Protein 9ANT (pdb70)

Solvent-accessible surface area: 9573 Å² total; per-residue (Å²): 271,102,111,61,76,209,139,19,54,85,61,0,61,111,21,12,146,160,60,96,145,39,88,163,194,84,58,52,90,10,3,134,76,11,98,12,82,54,171,39,0,107,54,33,2,77,92,40,50,96,116,93,123,160,100,146,280,103,118,64,75,220,133,15,53,118,50,0,60,127,23,12,149,152,61,97,155,42,87,155,197,79,56,63,87,10,4,147,75,12,98,12,78,41,160,43,0,93,52,34,3,80,96,39,50,101,107,95,125,175,120,137

Nearest PDB structures (foldseek):
  9ant-assembly1_A  TM=1.018E+00  e=3.081E-08  Drosophila melanogaster
  4xic-assembly2_D  TM=1.006E+00  e=1.656E-07  Drosophila melanogaster
  1p7j-assembly1_A  TM=9.757E-01  e=1.478E-04  Drosophila melanogaster
  5flv-assembly1_A  TM=9.780E-01  e=4.055E-04  Mus musculus
  2d5v-assembly2_B  TM=9.820E-01  e=1.754E-02  Rattus norvegicus

Radius of gyration: 37.82 Å; Cα contacts (8 Å, |Δi|>4): 40; chains: 2; bounding box: 28×27×88 Å

B-factor: mean 49.62, std 15.99, range [14.93, 100.72]

Foldseek 3Di:
DDDADPVLVVVLVVVCVPPLDDDPVRLVVSCVVRVHHSVVSVVVSVVVVVCVVVVD/DDDADPVLVVVLVVVCVPPLDDDLVVLVVSCVVRVHDSVVSNVVSVVVVVVVVVVD

Sequence (112 aa):
RQTYTRYQTLELEKEFHFNRYLTRRRRIEIAHALSLTERQIKIWFQNRRMKWKKENRQTYTRYQTLELEKEFHFNRYLTRRRRIEIAHALSLTERQIKIWFQQNRRMKWKKEN

Secondary structure (DSSP, 8-state):
-PPPPHHHHHHHHHHHTT-SS--HHHHHHHHHHHT--HHHHHHHHHHHHHHHHH--/-PPPPHHHHHHHHHHHHH-SS--HHHHHHHHHHHT--HHHHHHHHHHHHHHHHHT-

Structure (mmCIF, N/CA/C/O backbone):
data_9ANT
#
_entry.id   9ANT
#
_cell.length_a   61.050
_cell.length_b   77.750
_cell.length_c   94.420
_cell.angle_alpha   90.00
_cell.angle_beta   90.00
_cell.angle_gamma   90.00
#
_symmetry.space_group_name_H-M   'P 2 2 21'
#
loop_
_entity.id
_entity.type
_entity.pdbx_description
1 polymer "DNA (5'-D(*AP*GP*AP*AP*AP*GP*CP*CP*AP*TP*TP*AP*GP*AP*G)-3')"
2 polymer "DNA (5'-D(*TP*CP*TP*CP*TP*AP*AP*TP*GP*GP*CP*TP*TP*TP*C)-3')"
3 polymer 'ANTENNAPEDIA HOMEODOMAIN'
4 non-polymer 'NICKEL (II) ION'
5 water water
#
loop_
_atom_site.group_PDB
_atom_site.id
_atom_site.type_symbol
_atom_site.label_atom_id
_atom_site.label_alt_id
_atom_site.label_comp_id
_atom_site.label_asym_id
_atom_site.label_entity_id
_atom_site.label_seq_id
_atom_site.pdbx_PDB_ins_code
_atom_site.Cartn_x
_atom_site.Cartn_y
_atom_site.Cartn_z
_atom_site.occupancy
_atom_site.B_iso_or_equiv
_atom_site.auth_seq_id
_atom_site.auth_comp_id
_atom_site.auth_asym_id
_atom_site.auth_atom_id
_atom_site.pdbx_PDB_model_num
ATOM 1219 N N . ARG E 3 7 ? 2.615 22.084 86.213 1.00 48.38 5 ARG A N 1
ATOM 1220 C CA . ARG E 3 7 ? 3.627 22.623 87.122 1.00 50.59 5 ARG A CA 1
ATOM 1221 C C . ARG E 3 7 ? 3.146 22.769 88.558 1.00 51.43 5 ARG A C 1
ATOM 1222 O O . ARG E 3 7 ? 2.119 23.381 88.812 1.00 54.04 5 ARG A O 1
ATOM 1230 N N . GLN E 3 8 ? 3.954 22.296 89.498 1.00 53.68 6 GLN A N 1
ATOM 1231 C CA . GLN E 3 8 ? 3.624 22.393 90.910 1.00 54.41 6 GLN A CA 1
ATOM 1232 C C . GLN E 3 8 ? 4.415 23.515 91.593 1.00 54.67 6 GLN A C 1
ATOM 1233 O O . GLN E 3 8 ? 5.619 23.657 91.374 1.00 56.26 6 GLN A O 1
ATOM 1239 N N . THR E 3 9 ? 3.721 24.333 92.385 1.00 52.61 7 THR A N 1
ATOM 1240 C CA . THR E 3 9 ? 4.368 25.421 93.120 1.00 49.72 7 THR A CA 1
ATOM 1241 C C . THR E 3 9 ? 4.756 24.882 94.498 1.00 46.61 7 THR A C 1
ATOM 1242 O O . THR E 3 9 ? 3.945 24.256 95.188 1.00 46.98 7 THR A O 1
ATOM 1246 N N . TYR E 3 10 ? 6.012 25.073 94.882 1.00 42.99 8 TYR A N 1
ATOM 1247 C CA . TYR E 3 10 ? 6.467 24.567 96.167 1.00 40.04 8 TYR A CA 1
ATOM 1248 C C . TYR E 3 10 ? 6.149 25.512 97.294 1.00 38.22 8 TYR A C 1
ATOM 1249 O O . TYR E 3 10 ? 6.337 26.725 97.174 1.00 42.70 8 TYR A O 1
ATOM 1258 N N . THR E 3 11 ? 5.701 24.947 98.408 1.00 35.05 9 THR A N 1
ATOM 1259 C CA . THR E 3 11 ? 5.338 25.748 99.562 1.00 34.89 9 THR A CA 1
ATOM 1260 C C . THR E 3 11 ? 6.548 26.372 100.208 1.00 34.41 9 THR A C 1
ATOM 1261 O O . THR E 3 11 ? 7.681 25.956 99.960 1.00 40.75 9 THR A O 1
ATOM 1265 N N . ARG E 3 12 ? 6.310 27.410 100.998 1.00 32.59 10 ARG A N 1
ATOM 1266 C CA . ARG E 3 12 ? 7.380 28.101 101.703 1.00 34.79 10 ARG A CA 1
ATOM 1267 C C . ARG E 3 12 ? 8.152 27.113 102.589 1.00 33.28 10 ARG A C 1
ATOM 1268 O O . ARG E 3 12 ? 9.373 27.217 102.749 1.00 34.61 10 ARG A O 1
ATOM 1276 N N . TYR E 3 13 ? 7.432 26.127 103.116 1.00 32.49 11 TYR A N 1
ATOM 1277 C CA . TYR E 3 13 ? 8.016 25.107 103.970 1.00 35.14 11 TYR A CA 1
ATOM 1278 C C . TYR E 3 13 ? 8.921 24.161 103.181 1.00 37.67 11 TYR A C 1
ATOM 1279 O O . TYR E 3 13 ? 10.049 23.881 103.588 1.00 39.10 11 TYR A O 1
ATOM 1288 N N . GLN E 3 14 ? 8.391 23.649 102.073 1.00 35.84 12 GLN A N 1
ATOM 1289 C CA . GLN E 3 14 ? 9.135 22.746 101.205 1.00 32.68 12 GLN A CA 1
ATOM 1290 C C . GLN E 3 14 ? 10.418 23.423 100.756 1.00 29.89 12 GLN A C 1
ATOM 1291 O O . GLN E 3 14 ? 11.491 22.879 1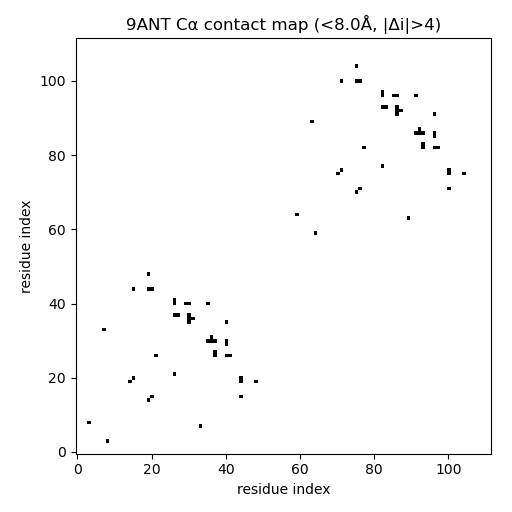00.909 1.00 34.58 12 GLN A O 1
ATOM 1297 N N . THR E 3 15 ? 10.306 24.641 100.254 1.00 31.11 13 THR A N 1
ATOM 1298 C CA . THR E 3 15 ? 11.481 25.387 99.816 1.00 30.99 13 THR A CA 1
ATOM 1299 C C . THR E 3 15 ? 12.512 25.663 100.919 1.00 32.37 13 THR A C 1
ATOM 1300 O O . THR E 3 15 ? 13.719 25.638 100.678 1.00 33.70 13 THR A O 1
ATOM 1304 N N . LEU E 3 16 ? 12.045 25.934 102.129 1.00 35.35 14 LEU A N 1
ATOM 1305 C CA . LEU E 3 16 ? 12.959 26.200 103.228 1.00 35.07 14 LEU A CA 1
ATOM 1306 C C . LEU E 3 16 ? 13.723 24.956 103.627 1.00 33.59 14 LEU A C 1
ATOM 1307 O O . LEU E 3 16 ? 14.923 25.010 103.859 1.00 38.16 14 LEU A O 1
ATOM 1312 N N . GLU E 3 17 ? 13.011 23.845 103.754 1.00 29.97 15 GLU A N 1
ATOM 1313 C CA . GLU E 3 17 ? 13.633 22.597 104.136 1.00 32.55 15 GLU A CA 1
ATOM 1314 C C . GLU E 3 17 ? 14.712 22.234 103.117 1.00 34.19 15 GLU A C 1
ATOM 1315 O O . GLU E 3 17 ? 15.821 21.845 103.486 1.00 32.96 15 GLU A O 1
ATOM 1321 N N . LEU E 3 18 ? 14.400 22.435 101.840 1.00 32.87 16 LEU A N 1
ATOM 1322 C CA . LEU E 3 18 ? 15.337 22.145 100.782 1.00 29.29 16 LEU A CA 1
ATOM 1323 C C . LEU E 3 18 ? 16.501 23.102 100.831 1.00 31.34 16 LEU A C 1
ATOM 1324 O O . LEU E 3 18 ? 17.645 22.680 100.682 1.00 35.02 16 LEU A O 1
ATOM 1329 N N . GLU E 3 19 ? 16.241 24.380 101.060 1.00 30.97 17 GLU A N 1
ATOM 1330 C CA . GLU E 3 19 ? 17.370 25.304 101.102 1.00 34.02 17 GLU A CA 1
ATOM 1331 C C . GLU E 3 19 ? 18.265 25.092 102.332 1.00 34.36 17 GLU A C 1
ATOM 1332 O O . GLU E 3 19 ? 19.484 25.321 102.284 1.00 38.19 17 GLU A O 1
ATOM 1338 N N . LYS E 3 20 ? 17.672 24.611 103.420 1.00 33.22 18 LYS A N 1
ATOM 1339 C CA . LYS E 3 20 ? 18.426 24.347 104.621 1.00 34.13 18 LYS A CA 1
ATOM 1340 C C . LYS E 3 20 ? 19.338 23.148 104.388 1.00 36.56 18 LYS A C 1
ATOM 1341 O O . LYS E 3 20 ? 20.472 23.115 104.877 1.00 37.76 18 LYS A O 1
ATOM 1347 N N . GLU E 3 21 ? 18.844 22.171 103.630 1.00 33.44 19 GLU A N 1
ATOM 1348 C CA . GLU E 3 21 ? 19.627 20.983 103.303 1.00 35.01 19 GLU A CA 1
ATOM 1349 C C . GLU E 3 21 ? 20.787 21.344 102.361 1.00 35.89 19 GLU A C 1
ATOM 1350 O O . GLU E 3 21 ? 21.906 20.872 102.519 1.00 37.25 19 GLU A O 1
ATOM 1356 N N . PHE E 3 22 ? 20.501 22.182 101.376 1.00 34.02 20 PHE A N 1
ATOM 1357 C CA . PHE E 3 22 ? 21.507 22.623 100.421 1.00 35.12 20 PHE A CA 1
ATOM 1358 C C . PHE E 3 22 ? 22.665 23.351 101.117 1.00 38.91 20 PHE A C 1
ATOM 1359 O O . PHE E 3 22 ? 23.776 23.400 100.607 1.00 44.41 20 PHE A O 1
ATOM 1367 N N . HIS E 3 23 ? 22.381 23.931 102.278 1.00 42.54 21 HIS A N 1
ATOM 1368 C CA . HIS E 3 23 ? 23.382 24.647 103.063 1.00 37.51 21 HIS A CA 1
ATOM 1369 C C . HIS E 3 23 ? 24.477 23.673 103.510 1.00 38.51 21 HIS A C 1
ATOM 1370 O O . HIS E 3 23 ? 25.606 24.073 103.764 1.00 39.05 21 HIS A O 1
ATOM 1377 N N . PHE E 3 24 ? 24.123 22.394 103.601 1.00 40.11 22 PHE A N 1
ATOM 1378 C CA . PHE E 3 24 ? 25.056 21.359 104.022 1.00 42.45 22 PHE A CA 1
ATOM 1379 C C . PHE E 3 24 ? 25.640 20.526 102.870 1.00 45.91 22 PHE A C 1
ATOM 1380 O O . PHE E 3 24 ? 26.860 20.407 102.759 1.00 49.06 22 PHE A O 1
ATOM 1388 N N . ASN E 3 25 ? 24.785 19.919 102.051 1.00 50.07 23 ASN A N 1
ATOM 1389 C CA . ASN E 3 25 ? 25.235 19.115 100.906 1.00 49.66 23 ASN A CA 1
ATOM 1390 C C . ASN E 3 25 ? 24.630 19.661 99.628 1.00 47.49 23 ASN A C 1
ATOM 1391 O O . ASN E 3 25 ? 23.403 19.716 99.493 1.00 45.36 23 ASN A O 1
ATOM 1396 N N . ARG E 3 26 ? 25.478 20.043 98.676 1.00 44.90 24 ARG A N 1
ATOM 1397 C CA . ARG E 3 26 ? 24.994 20.533 97.394 1.00 42.06 24 ARG A CA 1
ATOM 1398 C C . ARG E 3 26 ? 24.659 19.349 96.497 1.00 40.19 24 ARG A C 1
ATOM 1399 O O . ARG E 3 26 ? 24.097 19.511 95.412 1.00 40.50 24 ARG A O 1
ATOM 1407 N N . TYR E 3 27 ? 25.023 18.157 96.969 1.00 39.52 25 TYR A N 1
ATOM 1408 C CA . TYR E 3 27 ? 24.744 16.900 96.284 1.00 39.84 25 TYR A CA 1
ATOM 1409 C C . TYR E 3 27 ? 24.124 15.988 97.304 1.00 40.27 25 TYR A C 1
ATOM 1410 O O . TYR E 3 27 ? 24.531 15.970 98.457 1.00 43.42 25 TYR A O 1
ATOM 1419 N N . LEU E 3 28 ? 23.124 15.238 96.874 1.00 43.15 26 LEU A N 1
ATOM 1420 C CA . LEU E 3 28 ? 22.435 14.320 97.763 1.00 46.09 26 LEU A CA 1
ATOM 1421 C C . LEU E 3 28 ? 22.792 12.859 97.517 1.00 47.73 26 LEU A C 1
ATOM 1422 O O . LEU E 3 28 ? 23.294 12.485 96.452 1.00 52.00 26 LEU A O 1
ATOM 1427 N N . THR E 3 29 ? 22.563 12.037 98.529 1.00 45.37 27 THR A N 1
ATOM 1428 C CA . THR E 3 29 ? 22.812 10.623 98.392 1.00 44.35 27 THR A CA 1
ATOM 1429 C C . THR E 3 29 ? 21.476 10.039 98.038 1.00 45.68 27 THR A C 1
ATOM 1430 O O . THR E 3 29 ? 20.452 10.716 98.156 1.00 49.00 27 THR A O 1
ATOM 1434 N N . ARG E 3 30 ? 21.478 8.819 97.530 1.00 47.45 28 ARG A N 1
ATOM 1435 C CA . ARG E 3 30 ? 20.222 8.197 97.198 1.00 51.35 28 ARG A CA 1
ATOM 1436 C C . ARG E 3 30 ? 19.412 8.048 98.491 1.00 51.22 28 ARG A C 1
ATOM 1437 O O . ARG E 3 30 ? 18.220 8.361 98.521 1.00 49.50 28 ARG A O 1
ATOM 1445 N N . ARG E 3 31 ? 20.087 7.635 99.565 1.00 48.97 29 ARG A N 1
ATOM 1446 C CA . ARG E 3 31 ? 19.439 7.449 100.854 1.00 48.14 29 ARG A CA 1
ATOM 1447 C C . ARG E 3 31 ? 18.831 8.750 101.397 1.00 48.97 29 ARG A C 1
ATOM 1448 O O . ARG E 3 31 ? 17.707 8.751 101.906 1.00 50.53 29 ARG A O 1
ATOM 1456 N N . ARG E 3 32 ? 19.564 9.854 101.271 1.00 42.57 30 ARG A N 1
ATOM 1457 C CA . ARG E 3 32 ? 19.087 11.152 101.739 1.00 39.33 30 ARG A CA 1
ATOM 1458 C C . ARG E 3 32 ? 17.955 11.680 100.848 1.00 40.76 30 ARG A C 1
ATOM 1459 O O . ARG E 3 32 ? 16.975 12.223 101.345 1.00 44.19 30 ARG A O 1
ATOM 1467 N N . ARG E 3 33 ? 18.081 11.477 99.540 1.00 40.89 31 ARG A N 1
ATOM 1468 C CA . ARG E 3 33 ? 17.078 11.922 98.581 1.00 39.90 31 ARG A CA 1
ATOM 1469 C C . ARG E 3 33 ? 15.741 11.260 98.834 1.00 39.82 31 ARG A C 1
ATOM 1470 O O . ARG E 3 33 ? 14.700 11.867 98.644 1.00 46.37 31 ARG A O 1
ATOM 1478 N N . ILE E 3 34 ? 15.765 10.012 99.270 1.00 36.88 32 ILE A N 1
ATOM 1479 C CA . ILE E 3 34 ? 14.529 9.310 99.540 1.00 39.77 32 ILE A CA 1
ATOM 1480 C C . ILE E 3 34 ? 13.858 9.822 100.810 1.00 41.63 32 ILE A C 1
ATOM 1481 O O . ILE E 3 34 ? 12.639 9.913 100.870 1.00 45.06 32 ILE A O 1
ATOM 1486 N N . GLU E 3 35 ? 14.653 10.182 101.814 1.00 39.32 33 GLU A N 1
ATOM 1487 C CA . GLU E 3 35 ? 14.107 10.663 103.078 1.00 41.49 33 GLU A CA 1
ATOM 1488 C C . GLU E 3 35 ? 13.405 11.994 102.876 1.00 39.99 33 GLU A C 1
ATOM 1489 O O . GLU E 3 35 ? 12.277 12.205 103.347 1.00 40.76 33 GLU A O 1
ATOM 1495 N N . ILE E 3 36 ? 14.084 12.881 102.161 1.00 36.14 34 ILE A N 1
ATOM 1496 C CA . ILE E 3 36 ? 13.552 14.198 101.881 1.00 35.89 34 ILE A CA 1
ATOM 1497 C C . ILE E 3 36 ? 12.295 14.128 101.004 1.00 37.90 34 ILE A C 1
ATOM 1498 O O . ILE E 3 36 ? 11.318 14.832 101.255 1.00 41.09 34 ILE A O 1
ATOM 1503 N N . ALA E 3 37 ? 12.306 13.247 100.010 1.00 37.62 35 ALA A N 1
ATOM 1504 C CA . ALA E 3 37 ? 11.161 13.095 99.123 1.00 40.68 35 ALA A CA 1
ATOM 1505 C C . ALA E 3 37 ? 9.906 12.757 99.923 1.00 43.15 35 ALA A C 1
ATOM 1506 O O . ALA E 3 37 ? 8.834 13.310 99.676 1.00 46.17 35 ALA A O 1
ATOM 1508 N N . HIS E 3 38 ? 10.065 11.884 100.913 1.00 41.91 36 HIS A N 1
ATOM 1509 C CA . HIS E 3 38 ? 8.956 11.451 101.755 1.00 43.78 36 HIS A CA 1
ATOM 1510 C C . HIS E 3 38 ? 8.499 12.497 102.753 1.00 41.94 36 HIS A C 1
ATOM 1511 O O . HIS E 3 38 ? 7.305 12.756 102.892 1.00 44.49 36 HIS A O 1
ATOM 1518 N N . ALA E 3 39 ? 9.456 13.119 103.426 1.00 36.89 37 ALA A N 1
ATOM 1519 C CA . ALA E 3 39 ? 9.137 14.127 104.414 1.00 33.65 37 ALA A CA 1
ATOM 1520 C C . ALA E 3 39 ? 8.435 15.315 103.805 1.00 31.62 37 ALA A C 1
ATOM 1521 O O . ALA E 3 39 ? 7.559 15.897 104.428 1.00 38.12 37 ALA A O 1
ATOM 1523 N N . LEU E 3 40 ? 8.800 15.654 102.575 1.00 34.06 38 LEU A N 1
ATOM 1524 C CA . LEU E 3 40 ? 8.222 16.805 101.873 1.00 35.08 38 LEU A CA 1
ATOM 1525 C C . LEU E 3 40 ? 7.098 16.479 100.901 1.00 38.12 38 LEU A C 1
ATOM 1526 O O . LEU E 3 40 ? 6.530 17.383 100.279 1.00 43.09 38 LEU A O 1
ATOM 1531 N N . SER E 3 41 ? 6.815 15.193 100.731 1.00 36.53 39 SER A N 1
ATOM 1532 C CA . SER E 3 41 ? 5.759 14.746 99.830 1.00 41.36 39 SER A CA 1
ATOM 1533 C C . SER E 3 41 ? 5.998 15.124 98.370 1.00 42.34 39 SER A C 1
ATOM 1534 O O . SER E 3 41 ? 5.089 15.580 97.685 1.00 46.44 39 SER A O 1
ATOM 1537 N N . LEU E 3 42 ? 7.245 15.001 97.923 1.00 39.75 40 LEU A N 1
ATOM 1538 C CA . LEU E 3 42 ? 7.615 15.280 96.537 1.00 36.69 40 LEU A CA 1
ATOM 1539 C C . LEU E 3 42 ? 8.198 13.984 96.006 1.00 39.41 40 LEU A C 1
ATOM 1540 O O . LEU E 3 42 ? 8.484 13.077 96.782 1.00 43.53 40 LEU A O 1
ATOM 1545 N N . THR E 3 43 ? 8.344 13.863 94.693 1.00 40.90 41 THR A N 1
ATOM 1546 C CA . THR E 3 43 ? 8.911 12.644 94.137 1.00 38.96 41 THR A CA 1
ATOM 1547 C C . THR E 3 43 ? 10.426 12.790 94.168 1.00 38.79 41 THR A C 1
ATOM 1548 O O . THR E 3 43 ? 10.940 13.899 94.301 1.00 39.28 41 THR A O 1
ATOM 1552 N N . GLU E 3 44 ? 11.147 11.681 94.053 1.00 39.25 42 GLU A N 1
ATOM 1553 C CA . GLU E 3 44 ? 12.601 11.754 94.061 1.00 38.90 42 GLU A CA 1
ATOM 1554 C C . GLU E 3 44 ? 13.077 12.526 92.851 1.00 41.64 42 GLU A C 1
ATOM 1555 O O . GLU E 3 44 ? 14.169 13.103 92.855 1.00 43.24 42 GLU A O 1
ATOM 1561 N N . ARG E 3 45 ? 12.279 12.504 91.790 1.00 43.66 43 ARG A N 1
ATOM 1562 C CA . ARG E 3 45 ? 12.670 13.210 90.585 1.00 41.82 43 ARG A CA 1
ATOM 1563 C C . ARG E 3 45 ? 12.628 14.703 90.826 1.00 40.65 43 ARG A C 1
ATOM 1564 O O . ARG E 3 45 ? 13.489 15.433 90.349 1.00 41.88 43 ARG A O 1
ATOM 1572 N N . GLN E 3 46 ? 11.648 15.151 91.606 1.00 38.10 44 GLN A N 1
ATOM 1573 C CA . GLN E 3 46 ? 11.520 16.570 91.896 1.00 33.91 44 GLN A CA 1
ATOM 1574 C C . GLN E 3 46 ? 12.658 17.042 92.777 1.00 31.45 44 GLN A C 1
ATOM 1575 O O . GLN E 3 46 ? 13.159 18.148 92.599 1.00 33.96 44 GLN A O 1
ATOM 1581 N N . ILE E 3 47 ? 13.100 16.177 93.686 1.00 33.07 45 ILE A N 1
ATOM 1582 C CA . ILE E 3 47 ? 14.203 16.509 94.576 1.00 30.20 45 ILE A CA 1
ATOM 1583 C C . ILE E 3 47 ? 15.477 16.579 93.754 1.00 33.67 45 ILE A C 1
ATOM 1584 O O . ILE E 3 47 ? 16.304 17.481 93.935 1.00 39.11 45 ILE A O 1
ATOM 1589 N N . LYS E 3 48 ? 15.620 15.642 92.826 1.00 34.37 46 LYS A N 1
ATOM 1590 C CA . LYS E 3 48 ? 16.802 15.598 91.974 1.00 35.16 46 LYS A CA 1
ATOM 1591 C C . LYS E 3 48 ? 16.865 16.861 91.121 1.00 34.19 46 LYS A C 1
ATOM 1592 O O . LYS E 3 48 ? 17.906 17.512 91.038 1.00 37.36 46 LYS A O 1
ATOM 1598 N N . ILE E 3 49 ? 15.732 17.248 90.549 1.00 33.13 47 ILE A N 1
ATOM 1599 C CA . ILE E 3 49 ? 15.686 18.432 89.709 1.00 34.69 47 ILE A CA 1
ATOM 1600 C C . ILE E 3 49 ? 15.874 19.704 90.504 1.00 34.73 47 ILE A C 1
ATOM 1601 O O . ILE E 3 49 ? 16.547 20.622 90.040 1.00 39.31 47 ILE A O 1
ATOM 1606 N N . TRP E 3 50 ? 15.298 19.769 91.700 1.00 36.38 48 TRP A N 1
ATOM 1607 C CA . TRP E 3 50 ? 15.448 20.969 92.527 1.00 34.27 48 TRP A CA 1
ATOM 1608 C C . TRP E 3 50 ? 16.923 21.237 92.792 1.00 31.80 48 TRP A C 1
ATOM 1609 O O . TRP E 3 50 ? 17.374 22.368 92.670 1.00 33.67 48 TRP A O 1
ATOM 1620 N N . PHE E 3 51 ? 17.676 20.192 93.139 1.00 35.31 49 PHE A N 1
ATOM 1621 C CA . PHE E 3 51 ? 19.097 20.356 93.404 1.00 31.94 49 PHE A CA 1
ATOM 1622 C C . PHE E 3 51 ? 19.868 20.660 92.136 1.00 33.36 49 PHE A C 1
ATOM 1623 O O . PHE E 3 51 ? 20.852 21.392 92.178 1.00 35.85 49 PHE A O 1
ATOM 1631 N N . GLN E 3 52 ? 19.401 20.125 91.010 1.00 34.33 50 GLN A N 1
ATOM 1632 C CA . GLN E 3 52 ? 20.032 20.361 89.717 1.00 35.06 50 GLN A CA 1
ATOM 1633 C C . GLN E 3 52 ? 19.950 21.861 89.447 1.00 37.12 50 GLN A C 1
ATOM 1634 O O . GLN E 3 52 ? 20.965 22.510 89.181 1.00 37.26 50 GLN A O 1
ATOM 1640 N N . ASN E 3 53 ? 18.742 22.412 89.597 1.00 37.69 51 ASN A N 1
ATOM 1641 C CA . ASN E 3 53 ? 18.479 23.841 89.400 1.00 35.62 51 ASN A CA 1
ATOM 1642 C C . ASN E 3 53 ? 19.192 24.699 90.435 1.00 37.59 51 ASN A C 1
ATOM 1643 O O . ASN E 3 53 ? 19.846 25.682 90.099 1.00 43.58 51 ASN A O 1
ATOM 1648 N N . ARG E 3 54 ? 19.095 24.310 91.697 1.00 40.05 52 ARG A N 1
ATOM 1649 C CA . ARG E 3 54 ? 19.735 25.063 92.757 1.00 39.05 52 ARG A CA 1
ATOM 1650 C C . ARG E 3 54 ? 21.238 25.203 92.573 1.00 41.71 52 ARG A C 1
ATOM 1651 O O . ARG E 3 54 ? 21.816 26.236 92.925 1.00 45.23 52 ARG A O 1
ATOM 1659 N N . ARG E 3 55 ? 21.874 24.160 92.044 1.00 43.99 53 ARG A N 1
ATOM 1660 C CA . ARG E 3 55 ? 23.320 24.190 91.822 1.00 43.79 53 ARG A CA 1
ATOM 1661 C C . ARG E 3 55 ? 23.648 25.176 90.702 1.00 44.63 53 ARG A C 1
ATOM 1662 O O . ARG E 3 55 ? 24.658 25.874 90.761 1.00 43.66 53 ARG A O 1
ATOM 1670 N N . MET E 3 56 ? 22.777 25.233 89.693 1.00 44.45 54 MET A N 1
ATOM 1671 C CA . MET E 3 56 ? 22.960 26.139 88.561 1.00 47.00 54 MET A CA 1
ATOM 1672 C C . MET E 3 56 ? 22.843 27.578 89.007 1.00 47.53 54 MET A C 1
ATOM 1673 O O . MET E 3 56 ? 23.639 28.420 88.608 1.00 43.41 54 MET A O 1
ATOM 1678 N N . LYS E 3 57 ? 21.867 27.845 89.865 1.00 52.22 55 LYS A N 1
ATOM 1679 C CA . LYS E 3 57 ? 21.651 29.184 90.387 1.00 56.66 55 LYS A CA 1
ATOM 1680 C C . LYS E 3 57 ? 22.878 29.613 91.182 1.00 58.53 55 LYS A C 1
ATOM 1681 O O . LYS E 3 57 ? 23.382 30.712 91.009 1.00 60.33 55 LYS A O 1
ATOM 1687 N N . TRP E 3 58 ? 23.392 28.690 91.984 1.00 60.69 56 TRP A N 1
ATOM 1688 C CA . TRP E 3 58 ? 24.552 28.903 92.837 1.00 66.45 56 TRP A CA 1
ATOM 1689 C C . TRP E 3 58 ? 25.853 29.286 92.113 1.00 72.08 56 TRP A C 1
ATOM 1690 O O . TRP E 3 58 ? 26.603 30.139 92.598 1.00 74.28 56 TRP A O 1
ATOM 1701 N N . LYS E 3 59 ? 26.142 28.639 90.981 1.00 76.67 57 LYS A N 1
ATOM 1702 C CA . LYS E 3 59 ? 27.367 28.934 90.226 1.00 78.91 57 LYS A CA 1
ATOM 1703 C C . LYS E 3 59 ? 27.299 30.307 89.558 1.00 80.37 57 LYS A C 1
ATOM 1704 O O . LYS E 3 59 ? 28.316 30.974 89.368 1.00 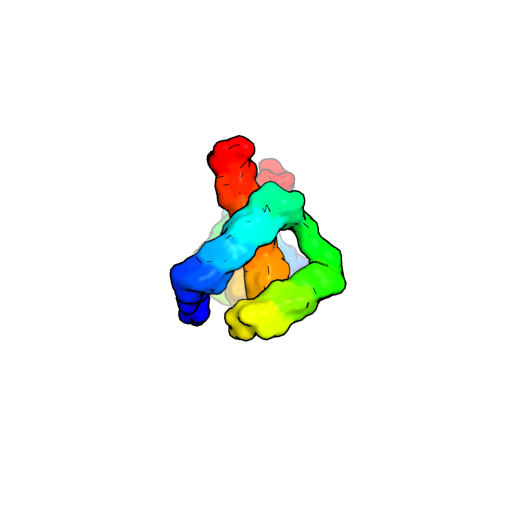77.89 57 LYS A O 1
ATOM 1710 N N . LYS E 3 60 ? 26.081 30.734 89.246 1.00 84.97 58 LYS A N 1
ATOM 1711 C CA . LYS E 3 60 ? 25.845 32.017 88.601 1.00 90.18 58 LYS A CA 1
ATOM 1712 C C . LYS E 3 60 ? 25.440 33.104 89.590 1.00 92.39 58 LYS A C 1
ATOM 1713 O O . LYS E 3 60 ? 25.310 34.263 89.216 1.00 95.13 58 LYS A O 1
ATOM 1719 N N . GLU E 3 61 ? 25.269 32.741 90.853 1.00 96.11 59 GLU A N 1
ATOM 1720 C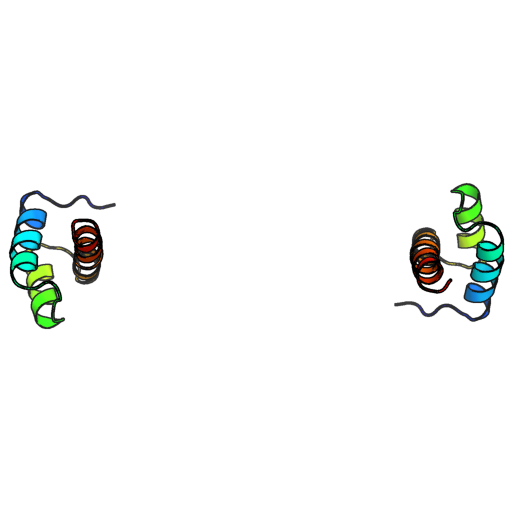 CA . GLU E 3 61 ? 24.823 33.697 91.866 1.00 99.20 59 GLU A CA 1
ATOM 1721 C C . GLU E 3 61 ? 25.796 33.780 93.043 1.00 100.72 59 GLU A C 1
ATOM 1722 O O . GLU E 3 61 ? 25.455 34.286 94.119 1.00 100.72 59 GLU A O 1
ATOM 1728 N N . ASN E 3 62 ? 27.029 33.338 92.818 1.00 100.53 60 ASN A N 1
ATOM 1729 C CA . ASN E 3 62 ? 28.030 33.351 93.875 1.00 100.72 60 ASN A CA 1
ATOM 1730 C C . ASN E 3 62 ? 29.441 33.385 93.290 1.00 100.72 60 ASN A C 1
ATOM 1731 O O . ASN E 3 62 ? 30.207 32.427 93.414 1.00 100.72 60 ASN A O 1
ATOM 1736 N N . ARG F 3 7 ? 12.983 6.138 34.762 1.00 61.38 5 ARG B N 1
ATOM 1737 C CA . ARG F 3 7 ? 13.860 6.897 33.875 1.00 62.89 5 ARG B CA 1
ATOM 1738 C C . ARG F 3 7 ? 13.783 6.444 32.408 1.00 64.40 5 ARG B C 1
ATOM 1739 O O . ARG F 3 7 ? 14.093 5.300 32.075 1.00 65.60 5 ARG B O 1
ATOM 1747 N N . GLN F 3 8 ? 13.353 7.357 31.540 1.00 63.95 6 GLN B N 1
ATOM 1748 C CA . GLN F 3 8 ? 13.257 7.067 30.119 1.00 62.79 6 GLN B CA 1
ATOM 1749 C C . GLN F 3 8 ? 14.548 7.511 29.464 1.00 60.59 6 GLN B C 1
ATOM 1750 O O . GLN F 3 8 ? 15.016 8.628 29.681 1.00 64.05 6 GLN B O 1
ATOM 1756 N N . THR F 3 9 ? 15.175 6.602 28.735 1.00 59.96 7 THR B N 1
ATOM 1757 C CA . THR F 3 9 ? 16.403 6.938 28.043 1.00 57.83 7 THR B CA 1
ATOM 1758 C C . THR F 3 9 ? 16.006 7.295 26.607 1.00 55.64 7 THR B C 1
ATOM 1759 O O . THR F 3 9 ? 15.285 6.549 25.942 1.00 54.05 7 THR B O 1
ATOM 1763 N N . TYR F 3 10 ? 16.410 8.486 26.179 1.00 53.81 8 TYR B N 1
ATOM 1764 C CA . TYR F 3 10 ? 16.063 8.996 24.859 1.00 53.01 8 TYR B CA 1
ATOM 1765 C C . TYR F 3 10 ? 16.860 8.391 23.714 1.00 53.60 8 TYR B C 1
ATOM 1766 O O . TYR F 3 10 ? 18.049 8.091 23.851 1.00 53.70 8 TYR B O 1
ATOM 1775 N N . THR F 3 11 ? 16.214 8.289 22.557 1.00 52.07 9 THR B N 1
ATOM 1776 C CA . THR F 3 11 ? 16.860 7.726 21.383 1.00 50.73 9 THR B CA 1
ATOM 1777 C C . THR F 3 11 ? 17.877 8.660 20.751 1.00 49.36 9 THR B C 1
ATOM 1778 O O . THR F 3 11 ? 17.907 9.862 21.010 1.00 49.43 9 THR B O 1
ATOM 1782 N N . ARG F 3 12 ? 18.712 8.063 19.914 1.00 48.31 10 ARG B N 1
ATOM 1783 C CA . ARG F 3 12 ? 19.749 8.749 19.183 1.00 49.00 10 ARG B CA 1
ATOM 1784 C C . ARG F 3 12 ? 19.103 9.875 18.392 1.00 45.69 10 ARG B C 1
ATOM 1785 O O . ARG F 3 12 ? 19.626 10.985 18.337 1.00 45.73 10 ARG B O 1
ATOM 1793 N N . TYR F 3 13 ? 17.935 9.591 17.826 1.00 43.89 11 TYR B N 1
ATOM 1794 C CA . 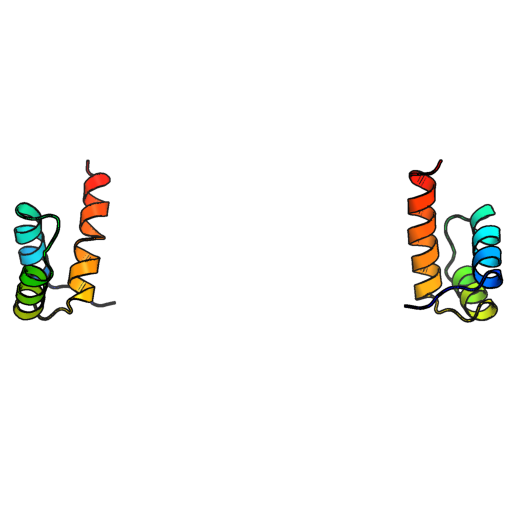TYR F 3 13 ? 17.191 10.569 17.038 1.00 41.84 11 TYR B CA 1
ATOM 1795 C C . TYR F 3 13 ? 16.667 11.724 17.903 1.00 42.29 11 TYR B C 1
ATOM 1796 O O . TYR F 3 13 ? 16.922 12.896 17.610 1.00 42.33 11 TYR B O 1
ATOM 1805 N N . GLN F 3 14 ? 15.956 11.386 18.977 1.00 40.09 12 GLN B N 1
ATOM 1806 C CA . GLN F 3 14 ? 15.398 12.390 19.882 1.00 38.54 12 GLN B CA 1
ATOM 1807 C C . GLN F 3 14 ? 16.486 13.305 20.378 1.00 37.41 12 GLN B C 1
ATOM 1808 O O . GLN F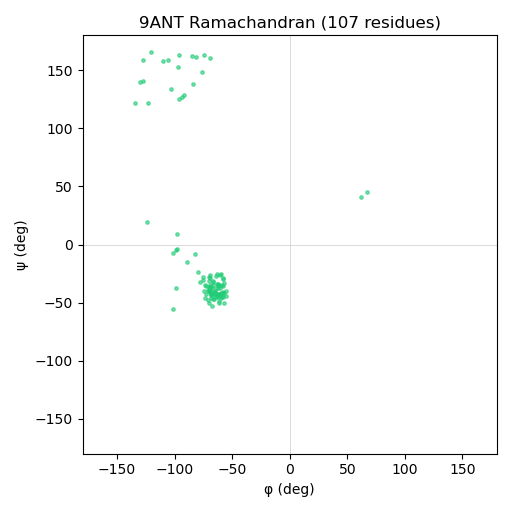 3 14 ? 16.349 14.524 20.372 1.00 41.52 12 GLN B O 1
ATOM 1814 N N . THR F 3 15 ? 17.598 12.700 20.756 1.00 38.64 13 THR B N 1
ATOM 1815 C CA . THR F 3 15 ? 18.733 13.446 21.259 1.00 36.43 13 THR B CA 1
ATOM 1816 C C . THR F 3 15 ? 19.364 14.327 20.187 1.00 36.94 13 THR B C 1
ATOM 1817 O O . THR F 3 15 ? 19.865 15.400 20.487 1.00 36.23 13 THR B O 1
ATOM 1821 N N . LEU F 3 16 ? 19.321 13.892 18.934 1.00 40.67 14 LEU B N 1
ATOM 1822 C CA . LEU F 3 16 ? 19.931 14.669 17.862 1.00 41.59 14 LEU B CA 1
ATOM 1823 C C . LEU F 3 16 ? 19.094 15.891 17.514 1.00 39.63 14 LEU B C 1
ATOM 1824 O O . LEU F 3 16 ? 19.625 16.972 17.256 1.00 37.56 14 LEU B O 1
ATOM 1829 N N . GLU F 3 17 ? 17.782 15.709 17.502 1.00 36.62 15 GLU B N 1
ATOM 1830 C CA . GLU F 3 17 ? 16.859 16.789 17.196 1.00 31.63 15 GLU B CA 1
ATOM 1831 C C . GLU F 3 17 ? 16.932 17.874 18.255 1.00 29.05 15 GLU B C 1
ATOM 1832 O O . GLU F 3 17 ? 16.891 19.058 17.940 1.00 34.24 15 GLU B O 1
ATOM 1838 N N . LEU F 3 18 ? 17.044 17.460 19.513 1.00 27.42 16 LEU B N 1
ATOM 1839 C CA . LEU F 3 18 ? 17.133 18.389 20.621 1.00 22.38 16 LEU B CA 1
ATOM 1840 C C . LEU F 3 18 ? 18.397 19.227 2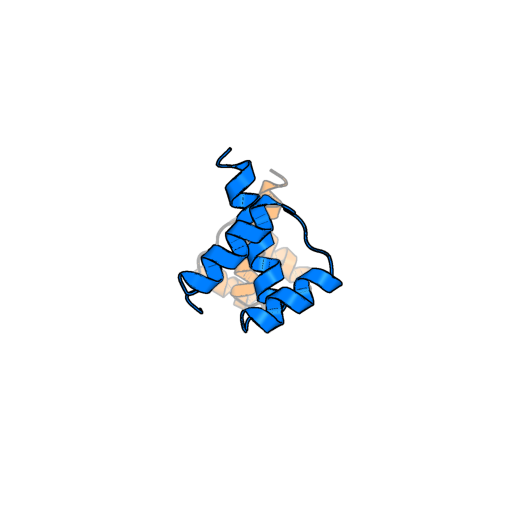0.557 1.00 26.36 16 LEU B C 1
ATOM 1841 O O . LEU F 3 18 ? 18.356 20.433 20.776 1.00 31.83 16 LEU B O 1
ATOM 1846 N N . GLU F 3 19 ? 19.520 18.602 20.234 1.00 26.37 17 GLU B N 1
ATOM 1847 C CA . GLU F 3 19 ? 20.786 19.333 20.136 1.00 29.97 17 GLU B CA 1
ATOM 1848 C C . GLU F 3 19 ? 20.752 20.302 18.963 1.00 26.53 17 GLU B C 1
ATOM 1849 O O . GLU F 3 19 ? 21.279 21.404 19.035 1.00 30.75 17 GLU B O 1
ATOM 1855 N N . LYS F 3 20 ? 20.127 19.870 17.880 1.00 31.52 18 LYS B N 1
ATOM 1856 C CA . LYS F 3 20 ? 19.998 20.688 16.683 1.00 33.47 18 LYS B CA 1
ATOM 1857 C C . LYS F 3 20 ? 19.232 21.968 17.019 1.00 33.88 18 LYS B C 1
ATOM 1858 O O . LYS F 3 20 ? 19.629 23.059 16.628 1.00 40.37 18 LYS B O 1
ATOM 1864 N N . GLU F 3 21 ? 18.152 21.829 17.778 1.00 33.19 19 GLU B N 1
ATOM 1865 C CA . GLU F 3 21 ? 17.337 22.970 18.159 1.00 28.68 19 GLU B CA 1
ATOM 1866 C C . GLU F 3 21 ? 18.073 23.900 19.123 1.00 30.78 19 GLU B C 1
ATOM 1867 O O . GLU F 3 21 ? 18.012 25.117 18.983 1.00 31.59 19 GLU B O 1
ATOM 1873 N N . PHE F 3 22 ? 18.755 23.314 20.105 1.00 30.01 20 PHE B N 1
ATOM 1874 C CA . PHE F 3 22 ? 19.511 24.066 21.102 1.00 30.09 20 PHE B CA 1
ATOM 1875 C C . PHE F 3 22 ? 20.550 24.948 20.441 1.00 32.95 20 PHE B C 1
ATOM 1876 O O . PHE F 3 22 ? 20.904 25.998 20.959 1.00 34.96 20 PHE B O 1
ATOM 1884 N N . HIS F 3 23 ? 21.034 24.499 19.289 1.00 33.59 21 HIS B N 1
ATOM 1885 C CA . HIS F 3 23 ? 22.059 25.211 18.545 1.00 34.75 21 HIS B CA 1
ATOM 1886 C C . HIS F 3 23 ? 21.554 26.562 18.102 1.00 32.97 21 HIS B C 1
ATOM 1887 O O . HIS F 3 23 ? 22.305 27.521 18.030 1.00 34.29 21 HIS B O 1
ATOM 1894 N N . PHE F 3 24 ? 20.266 26.621 17.801 1.00 35.39 22 PHE B N 1
ATOM 1895 C CA . PHE F 3 24 ? 19.643 27.845 17.333 1.00 35.68 22 PHE B CA 1
ATOM 1896 C C . PHE F 3 24 ? 18.899 28.591 18.445 1.00 37.09 22 PHE B C 1
ATOM 1897 O O . PHE F 3 24 ? 18.934 29.811 18.501 1.00 42.59 22 PHE B O 1
ATOM 1905 N N . ASN F 3 25 ? 18.254 27.865 19.348 1.00 41.40 23 ASN B N 1
ATOM 1906 C CA . ASN F 3 25 ? 17.511 28.494 20.440 1.00 37.09 23 ASN B CA 1
ATOM 1907 C C . ASN F 3 25 ? 17.814 27.807 21.745 1.00 36.69 23 ASN B C 1
ATOM 1908 O O . ASN F 3 25 ? 17.517 26.631 21.895 1.00 39.80 23 ASN B O 1
ATOM 1913 N N . ARG F 3 26 ? 18.322 28.538 22.722 1.00 36.24 24 ARG B N 1
ATOM 1914 C CA . ARG F 3 26 ? 18.624 27.926 24.012 1.00 37.98 24 ARG B CA 1
ATOM 1915 C C . ARG F 3 26 ? 17.440 27.981 24.949 1.00 35.21 24 ARG B C 1
ATOM 1916 O O . ARG F 3 26 ? 17.420 27.334 26.000 1.00 30.44 24 ARG B O 1
ATOM 1924 N N . TYR F 3 27 ? 16.490 28.828 24.578 1.00 30.94 25 TYR B N 1
ATOM 1925 C CA . TYR F 3 27 ? 15.264 29.000 25.334 1.00 32.43 25 TYR B CA 1
ATOM 1926 C C . TYR F 3 27 ? 14.137 28.816 24.345 1.00 33.26 25 TYR B C 1
ATOM 1927 O O . TYR F 3 27 ? 14.225 29.259 23.201 1.00 37.17 25 TYR B O 1
ATOM 1936 N N . LEU F 3 28 ? 13.084 28.150 24.785 1.00 32.67 26 LEU B N 1
ATOM 1937 C CA . LEU F 3 28 ? 11.946 27.905 23.924 1.00 33.34 26 LEU B CA 1
ATOM 1938 C C . LEU F 3 28 ? 10.704 28.704 24.325 1.00 34.57 26 LEU B C 1
ATOM 1939 O O . LEU F 3 28 ? 10.566 29.166 25.461 1.00 32.56 26 LEU B O 1
ATOM 1944 N N . THR F 3 29 ? 9.819 28.878 23.357 1.00 33.86 27 THR B N 1
ATOM 1945 C CA . THR F 3 29 ? 8.556 29.557 23.560 1.00 31.07 27 THR B CA 1
ATOM 1946 C C . THR F 3 29 ? 7.612 28.394 23.773 1.00 30.26 27 THR B C 1
ATOM 1947 O O . THR F 3 29 ? 7.877 27.303 23.272 1.00 31.73 27 THR B O 1
ATOM 1951 N N . ARG F 3 30 ? 6.518 28.583 24.499 1.00 33.84 28 ARG B N 1
ATOM 1952 C CA . ARG F 3 30 ? 5.638 27.441 24.684 1.00 38.76 28 ARG B CA 1
ATOM 1953 C C . ARG F 3 30 ? 5.222 26.968 23.314 1.00 37.65 28 ARG B C 1
ATOM 1954 O O . ARG F 3 30 ? 5.018 25.781 23.088 1.00 39.55 28 ARG B O 1
ATOM 1962 N N . ARG F 3 31 ? 5.183 27.897 22.377 1.00 41.15 29 ARG B N 1
ATOM 1963 C CA . ARG F 3 31 ? 4.777 27.535 21.041 1.00 41.38 29 ARG B CA 1
ATOM 1964 C C . ARG F 3 31 ? 5.756 26.595 20.348 1.00 38.59 29 ARG B C 1
ATOM 1965 O O . ARG F 3 31 ? 5.331 25.567 19.822 1.00 37.08 29 ARG B O 1
ATOM 1973 N N . ARG F 3 32 ? 7.061 26.821 20.459 1.00 36.00 30 ARG B N 1
ATOM 1974 C CA . ARG F 3 32 ? 8.012 25.905 19.828 1.00 33.77 30 ARG B CA 1
ATOM 1975 C C . ARG F 3 32 ? 8.109 24.609 20.627 1.00 32.26 30 ARG B C 1
ATOM 1976 O O . ARG F 3 32 ? 8.294 23.535 20.064 1.00 37.02 30 ARG B O 1
ATOM 1984 N N . ARG F 3 33 ? 7.910 24.698 21.937 1.00 32.05 31 ARG B N 1
ATOM 1985 C CA . ARG F 3 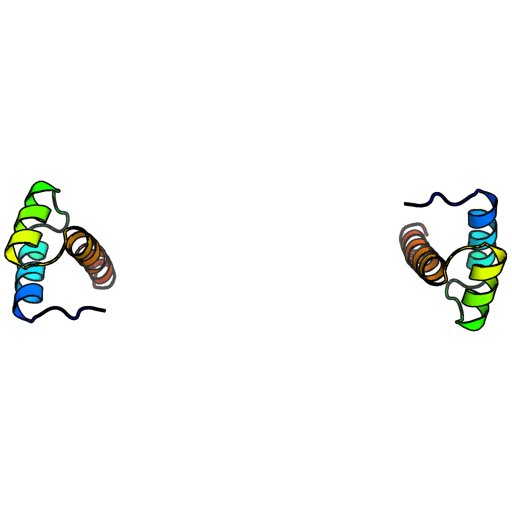33 ? 7.995 23.527 22.810 1.00 31.77 31 ARG B CA 1
ATOM 1986 C C . ARG F 3 33 ? 6.955 22.462 22.493 1.00 34.20 31 ARG B C 1
ATOM 1987 O O . ARG F 3 33 ? 7.234 21.268 22.580 1.00 34.57 31 ARG B O 1
ATOM 1995 N N . ILE F 3 34 ? 5.752 22.910 22.137 1.00 37.94 32 ILE B N 1
ATOM 1996 C CA . ILE F 3 34 ? 4.657 22.018 21.782 1.00 34.93 32 ILE B CA 1
ATOM 1997 C C . ILE F 3 34 ? 4.978 21.277 20.480 1.00 35.79 32 ILE B C 1
ATOM 1998 O O . ILE F 3 34 ? 4.675 20.090 20.356 1.00 36.84 32 ILE B O 1
ATOM 2003 N N . GLU F 3 35 ? 5.567 21.984 19.515 1.00 33.13 33 GLU B N 1
ATOM 2004 C CA . GLU F 3 35 ? 5.939 21.399 18.232 1.00 33.78 33 GLU B CA 1
ATOM 2005 C C . GLU F 3 35 ? 6.942 20.288 18.459 1.00 36.12 33 GLU B C 1
ATOM 2006 O O . GLU F 3 35 ? 6.798 19.185 17.931 1.00 38.40 33 GLU B O 1
ATOM 2012 N N . ILE F 3 36 ? 7.964 20.597 19.246 1.00 35.50 34 ILE B N 1
ATOM 2013 C CA . ILE F 3 36 ? 9.006 19.641 19.557 1.00 34.70 34 ILE B CA 1
ATOM 2014 C C . ILE F 3 36 ? 8.448 18.439 20.293 1.00 35.40 34 ILE B C 1
ATOM 2015 O O . ILE F 3 36 ? 8.743 17.304 19.940 1.00 39.74 34 ILE B O 1
ATOM 2020 N N . ALA F 3 37 ? 7.603 18.680 21.286 1.00 36.23 35 ALA B N 1
ATOM 2021 C CA . ALA F 3 37 ? 7.020 17.579 22.038 1.00 35.24 35 ALA B CA 1
ATOM 2022 C C . ALA F 3 37 ? 6.229 16.662 21.107 1.00 36.99 35 ALA B C 1
ATOM 2023 O O . ALA F 3 37 ? 6.368 15.433 21.147 1.00 36.43 35 ALA B O 1
ATOM 2025 N N . HIS F 3 38 ? 5.421 17.270 20.245 1.00 37.74 36 HIS B N 1
ATOM 2026 C CA . HIS F 3 38 ? 4.613 16.500 19.311 1.00 41.68 36 HIS B CA 1
ATOM 2027 C C . HIS F 3 38 ? 5.475 15.761 18.280 1.00 40.97 36 HIS B C 1
ATOM 2028 O O . HIS F 3 38 ? 5.182 14.628 17.910 1.00 43.65 36 HIS B O 1
ATOM 2035 N N . ALA F 3 39 ? 6.576 16.378 17.874 1.00 37.80 37 ALA B N 1
ATOM 2036 C CA . ALA F 3 39 ? 7.463 15.786 16.890 1.00 33.04 37 ALA B CA 1
ATOM 2037 C C . ALA F 3 39 ? 8.317 14.627 17.395 1.00 34.89 37 ALA B C 1
ATOM 2038 O O . ALA F 3 39 ? 8.582 13.694 16.646 1.00 34.52 37 ALA B O 1
ATOM 2040 N N . LEU F 3 40 ? 8.751 14.685 18.652 1.00 35.95 38 LEU B N 1
ATOM 2041 C CA . LEU F 3 40 ? 9.605 13.634 19.222 1.00 34.78 38 LEU B CA 1
ATOM 2042 C C . LEU F 3 40 ? 8.912 12.617 20.117 1.00 37.30 38 LEU B C 1
ATOM 2043 O O . LEU F 3 40 ? 9.531 11.637 20.537 1.00 38.58 38 LEU B O 1
ATOM 2048 N N . SER F 3 41 ? 7.636 12.854 20.413 1.00 40.80 39 SER B N 1
ATOM 2049 C CA . SER F 3 41 ? 6.846 11.970 21.275 1.00 41.22 39 SER B CA 1
ATOM 2050 C C . SER F 3 41 ? 7.339 11.981 22.718 1.00 42.83 39 SER B C 1
ATOM 2051 O O . SER F 3 41 ? 7.527 10.939 23.345 1.00 45.46 39 SER B O 1
ATOM 2054 N N . LEU F 3 42 ? 7.592 13.190 23.205 1.00 43.25 40 LEU B N 1
ATOM 2055 C CA . LEU F 3 42 ? 8.034 13.443 24.570 1.00 37.99 40 LEU B CA 1
ATOM 2056 C C . LEU F 3 42 ? 7.059 14.490 25.094 1.00 37.90 40 LEU B C 1
ATOM 2057 O O . LEU F 3 42 ? 6.424 15.185 24.306 1.00 40.25 40 LEU B O 1
ATOM 2062 N N . THR F 3 43 ? 6.926 14.603 26.412 1.00 38.20 41 THR B N 1
ATOM 2063 C CA . THR F 3 43 ? 6.007 15.593 26.984 1.00 37.05 41 THR B CA 1
ATOM 2064 C C . THR F 3 43 ? 6.651 16.969 27.015 1.00 35.36 41 THR B C 1
ATOM 2065 O O . THR F 3 43 ? 7.876 17.097 26.935 1.00 36.69 41 THR B O 1
ATOM 2069 N N . GLU F 3 44 ? 5.823 17.997 27.138 1.00 32.74 42 GLU B N 1
ATOM 2070 C CA . GLU F 3 44 ? 6.325 19.357 27.220 1.00 35.79 42 GLU B CA 1
ATOM 2071 C C . GLU F 3 44 ? 7.259 19.476 28.424 1.00 39.19 42 GLU B C 1
ATOM 2072 O O . GLU F 3 44 ? 8.226 20.229 28.394 1.00 44.61 42 GLU B O 1
ATOM 2078 N N . ARG F 3 45 ? 6.935 18.746 29.491 1.00 41.06 43 ARG B N 1
ATOM 2079 C CA . ARG F 3 45 ? 7.724 18.757 30.719 1.00 39.68 43 ARG B CA 1
ATOM 2080 C C . ARG F 3 45 ? 9.122 18.187 30.465 1.00 38.52 43 ARG B C 1
ATOM 2081 O O . ARG F 3 45 ? 10.120 18.778 30.877 1.00 36.13 43 ARG B O 1
ATOM 2089 N N . GLN F 3 46 ? 9.182 17.065 29.746 1.00 35.59 44 GLN B N 1
ATOM 2090 C CA . GLN F 3 46 ? 10.454 16.424 29.415 1.00 33.35 44 GLN B CA 1
ATOM 2091 C C . GLN F 3 46 ? 11.304 17.349 28.561 1.00 32.85 44 GLN B C 1
ATOM 2092 O O . GLN F 3 46 ? 12.520 17.362 28.695 1.00 33.36 44 GLN B O 1
ATOM 2098 N N . ILE F 3 47 ? 10.651 18.135 27.702 1.00 33.56 45 ILE B N 1
ATOM 2099 C CA . ILE F 3 47 ? 11.349 19.069 26.832 1.00 30.69 45 ILE B CA 1
ATOM 2100 C C . ILE F 3 47 ? 11.891 20.216 27.663 1.00 33.04 45 ILE B C 1
ATOM 2101 O O . ILE F 3 47 ? 13.050 20.598 27.522 1.00 38.14 45 ILE B O 1
ATOM 2106 N N . LYS F 3 48 ? 11.043 20.768 28.526 1.00 31.59 46 LYS B N 1
ATOM 2107 C CA . LYS F 3 48 ? 11.437 21.874 29.389 1.00 30.28 46 LYS B CA 1
ATOM 2108 C C . LYS F 3 48 ? 12.629 21.490 30.270 1.00 31.04 46 LYS B C 1
ATOM 2109 O O . LYS F 3 48 ? 13.564 22.269 30.446 1.00 31.58 46 LYS B O 1
ATOM 2115 N N . ILE F 3 49 ? 12.606 20.272 30.793 1.00 29.59 47 ILE B N 1
ATOM 2116 C CA . ILE F 3 49 ? 13.671 19.787 31.646 1.00 29.19 47 ILE B CA 1
ATOM 2117 C C . ILE F 3 49 ? 14.964 19.535 30.869 1.00 28.98 47 ILE B C 1
ATOM 2118 O O . ILE F 3 49 ? 16.049 19.882 31.338 1.00 30.24 47 ILE B O 1
ATOM 2123 N N . TRP F 3 50 ? 14.852 18.984 29.665 1.00 30.38 48 TRP B N 1
ATOM 2124 C CA . TRP F 3 50 ? 16.022 18.728 28.839 1.00 26.70 48 TRP B CA 1
ATOM 2125 C C . TRP F 3 50 ? 16.788 20.003 28.560 1.00 25.68 48 TRP B C 1
ATOM 2126 O O . TRP F 3 50 ? 18.016 20.023 28.624 1.00 35.08 48 TRP B O 1
ATOM 2137 N N . PHE F 3 51 ? 16.072 21.067 28.220 1.00 24.87 49 PHE B N 1
ATOM 2138 C CA . PHE F 3 51 ? 16.701 22.356 27.893 1.00 24.22 49 PHE B CA 1
ATOM 2139 C C . PHE F 3 51 ? 17.337 23.050 29.060 1.00 26.77 49 PHE B C 1
ATOM 2140 O O . PHE F 3 51 ? 18.303 23.794 28.953 1.00 32.06 49 PHE B O 1
ATOM 2148 N N . GLN F 3 52 ? 16.768 22.698 30.204 1.00 29.12 50 GLN B N 1
ATOM 2149 C CA A GLN F 3 52 ? 17.180 23.236 31.483 0.54 32.16 50 GLN B CA 1
ATOM 2150 C CA B GLN F 3 52 ? 17.173 23.248 31.459 0.46 32.18 50 GLN B CA 1
ATOM 2151 C C . GLN F 3 52 ? 18.474 22.565 31.890 1.00 33.02 50 GLN B C 1
ATOM 2152 O O . GLN F 3 52 ? 19.437 23.209 32.321 1.00 33.92 50 GLN B O 1
ATOM 2163 N N . ASN F 3 53 ? 18.485 21.263 31.739 1.00 31.59 51 ASN B N 1
ATOM 2164 C CA . ASN F 3 53 ? 19.629 20.469 32.076 1.00 31.23 51 ASN B CA 1
ATOM 2165 C C . ASN F 3 53 ? 20.710 20.789 31.052 1.00 31.89 51 ASN B C 1
ATOM 2166 O O . ASN F 3 53 ? 21.871 20.970 31.402 1.00 34.65 51 ASN B O 1
ATOM 2171 N N . ARG F 3 54 ? 20.308 20.938 29.793 1.00 33.23 52 ARG B N 1
ATOM 2172 C CA . ARG F 3 54 ? 21.255 21.235 28.729 1.00 34.56 52 ARG B CA 1
ATOM 2173 C C . ARG F 3 54 ? 21.914 22.586 28.932 1.00 34.15 52 ARG B C 1
ATOM 2174 O O . ARG F 3 54 ? 23.088 22.766 28.612 1.00 37.73 52 ARG B O 1
ATOM 2182 N N . ARG F 3 55 ? 21.145 23.549 29.420 1.00 37.72 53 ARG B N 1
ATOM 2183 C CA . ARG F 3 55 ? 21.680 24.883 29.673 1.00 38.74 53 ARG B CA 1
ATOM 2184 C C . ARG F 3 55 ? 22.715 24.841 30.798 1.00 38.99 53 ARG B C 1
ATOM 2185 O O . ARG F 3 55 ? 23.645 25.643 30.833 1.00 39.65 53 ARG B O 1
ATOM 2193 N N . MET F 3 56 ? 22.519 23.928 31.740 1.00 41.00 54 MET B N 1
ATOM 2194 C CA . MET F 3 56 ? 23.442 23.794 32.852 1.00 46.82 54 MET B CA 1
ATOM 2195 C C . MET F 3 56 ? 24.744 23.166 32.367 1.00 48.10 54 MET B C 1
ATOM 2196 O O . MET F 3 56 ? 25.831 23.629 32.713 1.00 48.75 54 MET B O 1
ATOM 2201 N N . LYS F 3 57 ? 24.621 22.145 31.523 1.00 49.35 55 LYS B N 1
ATOM 2202 C CA . LYS F 3 57 ? 25.77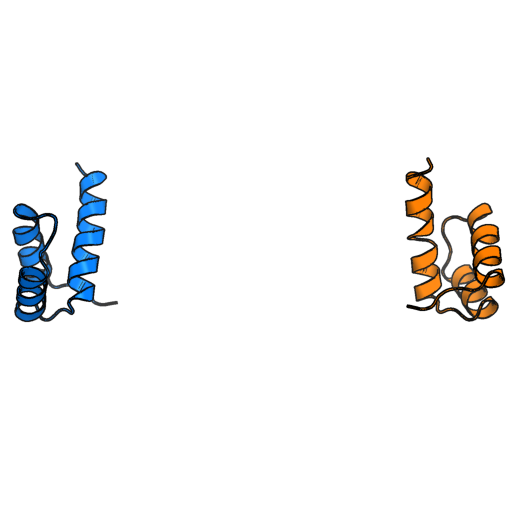1 21.455 30.959 1.00 47.43 55 LYS B CA 1
ATOM 2203 C C . LYS F 3 57 ? 26.627 22.406 30.141 1.00 47.99 55 LYS B C 1
ATOM 2204 O O . LYS F 3 57 ? 27.831 22.218 30.016 1.00 53.25 55 LYS B O 1
ATOM 2210 N N . TRP F 3 58 ? 25.993 23.444 29.622 1.00 46.07 56 TRP B N 1
ATOM 2211 C CA . TRP F 3 58 ? 26.643 24.426 28.782 1.00 48.78 56 TRP B CA 1
ATOM 2212 C C . TRP F 3 58 ? 27.495 25.457 29.491 1.00 53.68 56 TRP B C 1
ATOM 2213 O O . TRP F 3 58 ? 28.477 25.968 28.923 1.00 56.63 56 TRP B O 1
ATOM 2224 N N . LYS F 3 59 ? 27.093 25.815 30.705 1.00 54.86 57 LYS B N 1
ATOM 2225 C CA . LYS F 3 59 ? 27.833 26.791 31.491 1.00 57.70 57 LYS B CA 1
ATOM 2226 C C . LYS F 3 59 ? 29.032 26.080 32.116 1.00 59.21 57 LYS B C 1
ATOM 2227 O O . LYS F 3 59 ? 30.050 26.698 32.415 1.00 61.99 57 LYS B O 1
ATOM 2233 N N . LYS F 3 60 ? 28.918 24.761 32.255 1.00 60.97 58 LYS B N 1
ATOM 2234 C CA . LYS F 3 60 ? 30.025 23.968 32.784 1.00 65.35 58 LYS B CA 1
ATOM 2235 C C . LYS F 3 60 ? 31.084 23.825 31.682 1.00 66.85 58 LYS B C 1
ATOM 2236 O O . LYS F 3 60 ? 32.263 23.675 31.966 1.00 69.88 58 LYS B O 1
ATOM 2242 N N . GLU F 3 61 ? 30.654 23.868 30.424 1.00 67.43 59 GLU B N 1
ATOM 2243 C CA . GLU F 3 61 ? 31.568 23.761 29.295 1.00 64.30 59 GLU B CA 1
ATOM 2244 C C . GLU F 3 61 ? 31.895 25.158 28.762 1.00 63.45 59 GLU B C 1
ATOM 2245 O O . GLU F 3 61 ? 32.522 25.308 27.719 1.00 62.53 59 GLU B O 1
ATOM 2251 N N . ASN F 3 62 ? 31.467 26.168 29.521 1.00 65.31 60 ASN B N 1
ATOM 2252 C CA . ASN F 3 62 ? 31.658 27.584 29.205 1.00 66.39 60 ASN B CA 1
ATOM 2253 C C . ASN F 3 62 ? 31.497 27.873 27.718 1.00 68.39 60 ASN B C 1
ATOM 2254 O O . ASN F 3 62 ? 30.475 28.399 27.279 1.00 69.21 60 ASN B O 1
#